Protein AF-A2F5W4-F1 (afdb_monomer_lite)

Radius of gyration: 27.99 Å; chains: 1; bounding box: 57×41×75 Å

Sequence (144 aa):
MERIEGLNSNEKAFYEAIQSKIVEKACKAAPETPLSRVLQDSVDSYSRLHWILELNERFPSFKHDDYESMENTFGPDLTAMPRYRFASLKPSRSSRTSENTTKRLSGANLFVKENTGTLSERMAAWKALPEDQKAKYNERARKL

Secondary structure (DSSP, 8-state):
--SSTT--HHHHHHHHHHHHHHHHHHHHH-TTS-HHHHHHHHHHHHHHHGGGGGGGS------HHHHHTS-S-SSS-TTTS-GGGGTTS---S----------PPPHHHHHHHHS-S-HHHHHHHHHHS-HHHHHHHHHHHH--

Structure (mmCIF, N/CA/C/O backbone):
data_AF-A2F5W4-F1
#
_entry.id   AF-A2F5W4-F1
#
loop_
_atom_site.group_PDB
_atom_site.id
_atom_site.type_symbol
_atom_site.label_atom_id
_atom_site.label_alt_id
_atom_site.label_comp_id
_atom_site.label_asym_id
_atom_site.label_entity_id
_atom_site.label_seq_id
_atom_site.pdbx_PDB_ins_code
_atom_site.Cartn_x
_atom_site.Cartn_y
_atom_site.Cartn_z
_atom_site.occupancy
_atom_site.B_iso_or_equiv
_atom_site.auth_seq_id
_atom_site.auth_comp_id
_atom_site.auth_asym_id
_atom_site.auth_atom_id
_atom_site.pdbx_PDB_model_num
ATOM 1 N N . MET A 1 1 ? 9.384 -5.575 -27.432 1.00 49.19 1 MET A N 1
ATOM 2 C CA . MET A 1 1 ? 9.624 -4.473 -26.473 1.00 49.19 1 MET A CA 1
ATOM 3 C C . MET A 1 1 ? 8.867 -3.242 -26.970 1.00 49.19 1 MET A C 1
ATOM 5 O O . MET A 1 1 ? 9.486 -2.318 -27.458 1.00 49.19 1 MET A O 1
ATOM 9 N N . GLU A 1 2 ? 7.531 -3.251 -26.915 1.00 45.47 2 GLU A N 1
ATOM 10 C CA . GLU A 1 2 ? 6.693 -2.230 -27.592 1.00 45.47 2 GLU A CA 1
ATOM 11 C C . GLU A 1 2 ? 5.906 -1.322 -26.626 1.00 45.47 2 GLU A C 1
ATOM 13 O O . GLU A 1 2 ? 5.194 -0.429 -27.060 1.00 45.47 2 GLU A O 1
ATOM 18 N N . ARG A 1 3 ? 6.009 -1.508 -25.300 1.00 55.22 3 ARG A N 1
ATOM 19 C CA . ARG A 1 3 ? 5.131 -0.810 -24.334 1.00 55.22 3 ARG A CA 1
ATOM 20 C C . ARG A 1 3 ? 5.643 0.530 -23.794 1.00 55.22 3 ARG A C 1
ATOM 22 O O . ARG A 1 3 ? 4.909 1.186 -23.070 1.00 55.22 3 ARG A O 1
ATOM 29 N N . ILE A 1 4 ? 6.875 0.937 -24.101 1.00 59.50 4 ILE A N 1
ATOM 30 C CA . ILE A 1 4 ? 7.503 2.103 -23.442 1.00 59.50 4 ILE A CA 1
ATOM 31 C C . ILE A 1 4 ? 7.314 3.402 -24.247 1.00 59.50 4 ILE A C 1
ATOM 33 O O . ILE A 1 4 ? 7.323 4.492 -23.680 1.00 59.50 4 ILE A O 1
ATOM 37 N N . GLU A 1 5 ? 7.074 3.316 -25.558 1.00 64.44 5 GLU A N 1
ATOM 38 C CA . GLU A 1 5 ? 6.971 4.504 -26.424 1.00 64.44 5 GLU A CA 1
ATOM 39 C C . GLU A 1 5 ? 5.669 5.300 -26.217 1.00 64.44 5 GLU A C 1
ATOM 41 O O . GLU A 1 5 ? 5.626 6.494 -26.507 1.00 64.44 5 GLU A O 1
ATOM 46 N N . GLY A 1 6 ? 4.638 4.679 -25.631 1.00 75.38 6 GLY A N 1
ATOM 47 C CA . GLY A 1 6 ? 3.332 5.296 -25.363 1.00 75.38 6 GLY A CA 1
ATOM 48 C C . GLY A 1 6 ? 3.133 5.869 -23.955 1.00 75.38 6 GLY A C 1
ATOM 49 O O . GLY A 1 6 ? 2.016 6.261 -23.633 1.00 75.38 6 GLY A O 1
ATOM 50 N N . LEU A 1 7 ? 4.166 5.900 -23.104 1.00 82.88 7 LEU A N 1
ATOM 51 C CA . LEU A 1 7 ? 4.009 6.293 -21.698 1.00 82.88 7 LEU A CA 1
ATOM 52 C C . LEU A 1 7 ? 3.770 7.802 -21.521 1.00 82.88 7 LEU A C 1
ATOM 54 O O . LEU A 1 7 ? 4.451 8.642 -22.130 1.00 82.88 7 LEU A O 1
ATOM 58 N N . ASN A 1 8 ? 2.848 8.149 -20.622 1.00 87.56 8 ASN A N 1
ATOM 59 C CA . ASN A 1 8 ? 2.604 9.523 -20.189 1.00 87.56 8 ASN A CA 1
ATOM 60 C C . ASN A 1 8 ? 3.764 10.058 -19.315 1.00 87.56 8 ASN A C 1
ATOM 62 O O . ASN A 1 8 ? 4.679 9.327 -18.932 1.00 87.56 8 ASN A O 1
ATOM 66 N N . SER A 1 9 ? 3.763 11.358 -18.997 1.00 88.00 9 SER A N 1
ATOM 67 C CA . SER A 1 9 ? 4.867 11.979 -18.241 1.00 88.00 9 SER A CA 1
ATOM 68 C C . SER A 1 9 ? 5.071 11.368 -16.847 1.00 88.00 9 SER A C 1
ATOM 70 O O . SER A 1 9 ? 6.208 11.248 -16.395 1.00 88.00 9 SER A O 1
ATOM 72 N N . ASN A 1 10 ? 3.990 10.974 -16.168 1.00 86.19 10 ASN A N 1
ATOM 73 C CA . ASN A 1 10 ? 4.051 10.398 -14.822 1.00 86.19 10 ASN A CA 1
ATOM 74 C C . ASN A 1 10 ? 4.552 8.951 -14.865 1.00 86.19 10 ASN A C 1
ATOM 76 O O . ASN A 1 10 ? 5.375 8.545 -14.047 1.00 86.19 10 ASN A O 1
ATOM 80 N N . GLU A 1 11 ? 4.092 8.184 -15.848 1.00 88.44 11 GLU A N 1
ATOM 81 C CA . GLU A 1 11 ? 4.528 6.817 -16.109 1.00 88.44 11 GLU A CA 1
ATOM 82 C C . GLU A 1 11 ? 6.008 6.753 -16.469 1.00 88.44 11 GLU A C 1
ATOM 84 O O . GLU A 1 11 ? 6.711 5.878 -15.967 1.00 88.44 11 GLU A O 1
ATOM 89 N N . LYS A 1 12 ? 6.495 7.702 -17.279 1.00 90.06 12 LYS A N 1
ATOM 90 C CA . LYS A 1 12 ? 7.920 7.838 -17.604 1.00 90.06 12 LYS A CA 1
ATOM 91 C C . LYS A 1 12 ? 8.755 8.104 -16.357 1.00 90.06 12 LYS A C 1
ATOM 93 O O . LYS A 1 12 ? 9.689 7.355 -16.093 1.00 90.06 12 LYS A O 1
ATOM 98 N N . ALA A 1 13 ? 8.366 9.088 -15.544 1.00 90.38 13 ALA A N 1
ATOM 99 C CA . ALA A 1 13 ? 9.064 9.395 -14.295 1.00 90.38 13 ALA A CA 1
ATOM 100 C C . ALA A 1 13 ? 9.077 8.198 -13.324 1.00 90.38 13 ALA A C 1
ATOM 102 O O . ALA A 1 13 ? 10.084 7.912 -12.674 1.00 90.38 13 ALA A O 1
ATOM 103 N N . PHE A 1 14 ? 7.969 7.456 -13.243 1.00 90.50 14 PHE A N 1
ATOM 104 C CA . PHE A 1 14 ? 7.883 6.251 -12.422 1.00 90.50 14 PHE A CA 1
ATOM 105 C C . PHE A 1 14 ? 8.770 5.116 -12.951 1.00 90.50 14 PHE A C 1
ATOM 107 O O . PHE A 1 14 ? 9.477 4.469 -12.173 1.00 90.50 14 PHE A O 1
ATOM 114 N N . TYR A 1 15 ? 8.773 4.894 -14.266 1.00 91.94 15 TYR A N 1
ATOM 115 C CA . TYR A 1 15 ? 9.636 3.913 -14.917 1.00 91.94 15 TYR A CA 1
ATOM 116 C C . TYR A 1 15 ? 11.121 4.232 -14.698 1.00 91.94 15 TYR A C 1
ATOM 118 O O . TYR A 1 15 ? 11.873 3.358 -14.270 1.00 91.94 15 TYR A O 1
ATOM 126 N N . GLU A 1 16 ? 11.531 5.487 -14.888 1.00 92.12 16 GLU A N 1
ATOM 127 C CA . GLU A 1 16 ? 12.904 5.947 -14.645 1.00 92.12 16 GLU A CA 1
ATOM 128 C C . GLU A 1 16 ? 13.333 5.736 -13.187 1.00 92.12 16 GLU A C 1
ATOM 130 O O . GLU A 1 16 ? 14.457 5.299 -12.919 1.00 92.12 16 GLU A O 1
ATOM 135 N N . ALA A 1 17 ? 12.431 5.974 -12.230 1.00 92.69 17 ALA A N 1
ATOM 136 C CA . ALA A 1 17 ? 12.692 5.729 -10.814 1.00 92.69 17 ALA A CA 1
ATOM 137 C C . ALA A 1 17 ? 12.885 4.232 -10.501 1.00 92.69 17 ALA A C 1
ATOM 139 O O . ALA A 1 17 ? 13.751 3.873 -9.697 1.00 92.69 17 ALA A O 1
ATOM 140 N N . ILE A 1 18 ? 12.100 3.349 -11.128 1.00 92.62 18 ILE A N 1
ATOM 141 C CA . ILE A 1 18 ? 12.254 1.890 -11.007 1.00 92.62 18 ILE A CA 1
ATOM 142 C C . ILE A 1 18 ? 13.577 1.443 -11.626 1.00 92.62 18 ILE A C 1
ATOM 144 O O . ILE A 1 18 ? 14.356 0.739 -10.978 1.00 92.62 18 ILE A O 1
ATOM 148 N N . GLN A 1 19 ? 13.845 1.880 -12.855 1.00 92.81 19 GLN A N 1
ATOM 149 C CA . GLN A 1 19 ? 15.042 1.522 -13.600 1.00 92.81 19 GLN A CA 1
ATOM 150 C C . GLN A 1 19 ? 16.304 1.952 -12.848 1.00 92.81 19 GLN A C 1
ATOM 152 O O . GLN A 1 19 ? 17.201 1.138 -12.643 1.00 92.81 19 GLN A O 1
ATOM 157 N N . SER A 1 20 ? 16.346 3.191 -12.350 1.00 92.50 20 SER A N 1
ATOM 158 C CA . SER A 1 20 ? 17.484 3.716 -11.585 1.00 92.50 20 SER A CA 1
ATOM 159 C C . SER A 1 20 ? 17.781 2.869 -10.345 1.00 92.50 20 SER A C 1
ATOM 161 O O . SER A 1 20 ? 18.931 2.507 -10.106 1.00 92.50 20 SER A O 1
ATOM 163 N N . LYS A 1 21 ? 16.746 2.467 -9.591 1.00 93.44 21 LYS A N 1
ATOM 164 C CA . LYS A 1 21 ? 16.903 1.606 -8.405 1.00 93.44 21 LYS A CA 1
ATOM 165 C C . LYS A 1 21 ? 17.432 0.216 -8.750 1.00 93.44 21 LYS A C 1
ATOM 167 O O . LYS A 1 21 ? 18.247 -0.337 -8.012 1.00 93.44 21 LYS A O 1
ATOM 172 N N . ILE A 1 22 ? 16.947 -0.372 -9.841 1.00 91.38 22 ILE A N 1
ATOM 173 C CA . ILE A 1 22 ? 17.341 -1.721 -10.265 1.00 91.38 22 ILE A CA 1
ATOM 174 C C . ILE A 1 22 ? 18.772 -1.718 -10.796 1.00 91.38 22 ILE A C 1
ATOM 176 O O . ILE A 1 22 ? 19.558 -2.585 -10.415 1.00 91.38 22 ILE A O 1
ATOM 180 N N . VAL A 1 23 ? 19.137 -0.711 -11.590 1.00 90.50 23 VAL A N 1
ATOM 181 C CA . VAL A 1 23 ? 20.508 -0.515 -12.073 1.00 90.50 23 VAL A CA 1
ATOM 182 C C . VAL A 1 23 ? 21.464 -0.291 -10.904 1.00 90.50 23 VAL A C 1
ATOM 184 O O . VAL A 1 23 ? 22.477 -0.978 -10.814 1.00 90.50 23 VAL A O 1
ATOM 187 N N . GLU A 1 24 ? 21.132 0.587 -9.954 1.00 91.50 24 GLU A N 1
ATOM 188 C CA . GLU A 1 24 ? 21.971 0.828 -8.774 1.00 91.50 24 GLU A CA 1
ATOM 189 C C . GLU A 1 24 ? 22.190 -0.457 -7.957 1.00 91.50 24 GLU A C 1
ATOM 191 O O . GLU A 1 24 ? 23.310 -0.757 -7.533 1.00 91.50 24 GLU A O 1
ATOM 196 N N . LYS A 1 25 ? 21.132 -1.255 -7.773 1.00 91.19 25 LYS A N 1
ATOM 197 C CA . LYS A 1 25 ? 21.212 -2.547 -7.086 1.00 91.19 25 LYS A CA 1
ATOM 198 C C . LYS A 1 25 ? 22.085 -3.546 -7.848 1.00 91.19 25 LYS A C 1
ATOM 200 O O . LYS A 1 25 ? 22.892 -4.230 -7.220 1.00 91.19 25 LYS A O 1
ATOM 205 N N . ALA A 1 26 ? 21.940 -3.629 -9.169 1.00 89.00 26 ALA A N 1
ATOM 206 C CA . ALA A 1 26 ? 22.730 -4.522 -10.010 1.00 89.00 26 ALA A CA 1
ATOM 207 C C . ALA A 1 26 ? 24.219 -4.138 -9.991 1.00 89.00 26 ALA A C 1
ATOM 209 O O . ALA A 1 26 ? 25.059 -5.000 -9.745 1.00 89.00 26 ALA A O 1
ATOM 210 N N . CYS A 1 27 ? 24.541 -2.847 -10.117 1.00 86.62 27 CYS A N 1
ATOM 211 C CA . CYS A 1 27 ? 25.914 -2.342 -10.042 1.00 86.62 27 CYS A CA 1
ATOM 212 C C . CYS A 1 27 ? 26.583 -2.633 -8.688 1.00 86.62 27 CYS A C 1
ATOM 214 O O . CYS A 1 27 ? 27.780 -2.902 -8.644 1.00 86.62 27 CYS A O 1
ATOM 216 N N . LYS A 1 28 ? 25.823 -2.595 -7.583 1.00 89.12 28 LYS A N 1
ATOM 217 C CA . LYS A 1 28 ? 26.341 -2.873 -6.232 1.00 89.12 28 LYS A CA 1
ATOM 218 C C . LYS A 1 28 ? 26.500 -4.365 -5.929 1.00 89.12 28 LYS A C 1
ATOM 220 O O . LYS A 1 28 ? 27.416 -4.731 -5.202 1.00 89.12 28 LYS A O 1
ATOM 225 N N . ALA A 1 29 ? 25.594 -5.211 -6.421 1.00 88.81 29 ALA A N 1
ATOM 226 C CA . ALA A 1 29 ? 25.536 -6.623 -6.038 1.00 88.81 29 ALA A CA 1
ATOM 227 C C . ALA A 1 29 ? 26.202 -7.574 -7.045 1.00 88.81 29 ALA A C 1
ATOM 229 O O . ALA A 1 29 ? 26.756 -8.591 -6.638 1.00 88.81 29 ALA A O 1
ATOM 230 N N . ALA A 1 30 ? 26.118 -7.280 -8.345 1.00 82.19 30 ALA A N 1
ATOM 231 C CA . ALA A 1 30 ? 26.593 -8.160 -9.410 1.00 82.19 30 ALA A CA 1
ATOM 232 C C . ALA A 1 30 ? 26.897 -7.354 -10.694 1.00 82.19 30 ALA A C 1
ATOM 234 O O . ALA A 1 30 ? 26.083 -7.350 -11.624 1.00 82.19 30 ALA A O 1
ATOM 235 N N . PRO A 1 31 ? 28.065 -6.688 -10.773 1.00 81.38 31 PRO A N 1
ATOM 236 C CA . PRO A 1 31 ? 28.431 -5.840 -11.913 1.00 81.38 31 PRO A CA 1
ATOM 237 C C . PRO A 1 31 ? 28.616 -6.619 -13.227 1.00 81.38 31 PRO A C 1
ATOM 239 O O . PRO A 1 31 ? 28.520 -6.038 -14.300 1.00 81.38 31 PRO A O 1
ATOM 242 N N . GLU A 1 32 ? 28.816 -7.936 -13.148 1.00 88.81 32 GLU A N 1
ATOM 243 C CA . GLU A 1 32 ? 28.932 -8.857 -14.292 1.00 88.81 32 GLU A CA 1
ATOM 244 C C . GLU A 1 32 ? 27.587 -9.128 -14.995 1.00 88.81 32 GLU A C 1
ATOM 246 O O . GLU A 1 32 ? 27.531 -9.776 -16.042 1.00 88.81 32 GLU A O 1
ATOM 251 N N . THR A 1 33 ? 26.469 -8.691 -14.408 1.00 84.88 33 THR A N 1
ATOM 252 C CA . THR A 1 33 ? 25.144 -8.965 -14.973 1.00 84.88 33 THR A CA 1
ATOM 253 C C . THR A 1 33 ? 24.969 -8.180 -16.276 1.00 84.88 33 THR A C 1
ATOM 255 O O . THR A 1 33 ? 25.136 -6.960 -16.274 1.00 84.88 33 THR A O 1
ATOM 258 N N . PRO A 1 34 ? 24.585 -8.826 -17.393 1.00 89.31 34 PRO A N 1
ATOM 259 C CA . PRO A 1 34 ? 24.425 -8.126 -18.658 1.00 89.31 34 PRO A CA 1
ATOM 260 C C . PRO A 1 34 ? 23.314 -7.079 -18.558 1.00 89.31 34 PRO A C 1
ATOM 262 O O . PRO A 1 34 ? 22.223 -7.356 -18.051 1.00 89.31 34 PRO A O 1
ATOM 265 N N . LEU A 1 35 ? 23.578 -5.886 -19.100 1.00 85.94 35 LEU A N 1
ATOM 266 C CA . LEU A 1 35 ? 22.657 -4.748 -19.052 1.00 85.94 35 LEU A CA 1
ATOM 267 C C . LEU A 1 35 ? 21.266 -5.096 -19.606 1.00 85.94 35 LEU A C 1
ATOM 269 O O . LEU A 1 35 ? 20.261 -4.649 -19.062 1.00 85.94 35 LEU A O 1
ATOM 273 N N . SER A 1 36 ? 21.192 -5.949 -20.631 1.00 88.81 36 SER A N 1
ATOM 274 C CA . SER A 1 36 ? 19.925 -6.424 -21.204 1.00 88.81 36 SER A CA 1
ATOM 275 C C . SER A 1 36 ? 19.008 -7.078 -20.166 1.00 88.81 36 SER A C 1
ATOM 277 O O . SER A 1 36 ? 17.804 -6.834 -20.173 1.00 88.81 36 SER A O 1
ATOM 279 N N . ARG A 1 37 ? 19.571 -7.852 -19.232 1.00 89.25 37 ARG A N 1
ATOM 280 C CA . ARG A 1 37 ? 18.816 -8.511 -18.161 1.00 89.25 37 ARG A CA 1
ATOM 281 C C . ARG A 1 37 ? 18.321 -7.510 -17.122 1.00 89.25 37 ARG A C 1
ATOM 283 O O . ARG A 1 37 ? 17.169 -7.575 -16.717 1.00 89.25 37 ARG A O 1
ATOM 290 N N . VAL A 1 38 ? 19.161 -6.544 -16.757 1.00 88.75 38 VAL A N 1
ATOM 291 C CA . VAL A 1 38 ? 18.814 -5.466 -15.813 1.00 88.75 38 VAL A CA 1
ATOM 292 C C . VAL A 1 38 ? 17.679 -4.591 -16.364 1.00 88.75 38 VAL A C 1
ATOM 294 O O . VAL A 1 38 ? 16.760 -4.205 -15.638 1.00 88.75 38 VAL A O 1
ATOM 297 N N . LEU A 1 39 ? 17.706 -4.306 -17.669 1.00 88.00 39 LEU A N 1
ATOM 298 C CA . LEU A 1 39 ? 16.631 -3.583 -18.348 1.00 88.00 39 LEU A CA 1
ATOM 299 C C . LEU A 1 39 ? 15.335 -4.397 -18.372 1.00 88.00 39 LEU A C 1
ATOM 301 O O . LEU A 1 39 ? 14.266 -3.848 -18.116 1.00 88.00 39 LEU A O 1
ATOM 305 N N . GLN A 1 40 ? 15.419 -5.705 -18.606 1.00 90.25 40 GLN A N 1
ATOM 306 C CA . GLN A 1 40 ? 14.244 -6.571 -18.587 1.00 90.25 40 GLN A CA 1
ATOM 307 C C . GLN A 1 40 ? 13.614 -6.669 -17.191 1.00 90.25 40 GLN A C 1
ATOM 309 O O . GLN A 1 40 ? 12.402 -6.512 -17.062 1.00 90.25 40 GLN A O 1
ATOM 314 N N . ASP A 1 41 ? 14.429 -6.784 -16.140 1.00 91.25 41 ASP A N 1
ATOM 315 C CA . ASP A 1 41 ? 13.962 -6.738 -14.749 1.00 91.25 41 ASP A CA 1
ATOM 316 C C . ASP A 1 41 ? 13.247 -5.412 -14.424 1.00 91.25 41 ASP A C 1
ATOM 318 O O . ASP A 1 41 ? 12.301 -5.376 -13.628 1.00 91.25 41 ASP A O 1
ATOM 322 N N . SER A 1 42 ? 13.671 -4.315 -15.061 1.00 90.19 42 SER A N 1
ATOM 323 C CA . SER A 1 42 ? 13.033 -3.001 -14.929 1.00 90.19 42 SER A CA 1
ATOM 324 C C . SER A 1 42 ? 11.651 -2.967 -15.584 1.00 90.19 42 SER A C 1
ATOM 326 O O . SER A 1 42 ? 10.699 -2.481 -14.972 1.00 90.19 42 SER A O 1
ATOM 328 N N . VAL A 1 43 ? 11.510 -3.552 -16.777 1.00 90.44 43 VAL A N 1
ATOM 329 C CA . VAL A 1 43 ? 10.221 -3.692 -17.480 1.00 90.44 43 VAL A CA 1
ATOM 330 C C . VAL A 1 43 ? 9.252 -4.585 -16.706 1.00 90.44 43 VAL A C 1
ATOM 332 O O . VAL A 1 43 ? 8.076 -4.239 -16.561 1.00 90.44 43 VAL A O 1
ATOM 335 N N . ASP A 1 44 ? 9.735 -5.700 -16.163 1.00 90.50 44 ASP A N 1
ATOM 336 C CA . ASP A 1 44 ? 8.924 -6.617 -15.360 1.00 90.50 44 ASP A CA 1
ATOM 337 C C . ASP A 1 44 ? 8.447 -5.949 -14.067 1.00 90.50 44 ASP A C 1
ATOM 339 O O . ASP A 1 44 ? 7.274 -6.044 -13.693 1.00 90.50 44 ASP A O 1
ATOM 343 N N . SER A 1 45 ? 9.346 -5.226 -13.395 1.00 90.31 45 SER A N 1
ATOM 344 C CA . SER A 1 45 ? 9.030 -4.489 -12.169 1.00 90.31 45 SER A CA 1
ATOM 345 C C . SER A 1 45 ? 8.016 -3.378 -12.424 1.00 90.31 45 SER A C 1
ATOM 347 O O . SER A 1 45 ? 7.053 -3.242 -11.672 1.00 90.31 45 SER A O 1
ATOM 349 N N . TYR A 1 46 ? 8.183 -2.626 -13.512 1.00 90.75 46 TYR A N 1
ATOM 350 C CA . TYR A 1 46 ? 7.219 -1.615 -13.929 1.00 90.75 46 TYR A CA 1
ATOM 351 C C . TYR A 1 46 ? 5.852 -2.232 -14.240 1.00 90.75 46 TYR A C 1
ATOM 353 O O . TYR A 1 46 ? 4.847 -1.800 -13.684 1.00 90.75 46 TYR A O 1
ATOM 361 N N . SER A 1 47 ? 5.804 -3.310 -15.025 1.00 87.25 47 SER A N 1
ATOM 362 C CA . SER A 1 47 ? 4.548 -3.986 -15.378 1.00 87.25 47 SER A CA 1
ATOM 363 C C . SER A 1 47 ? 3.777 -4.473 -14.145 1.00 87.25 47 SER A C 1
ATOM 365 O O . SER A 1 47 ? 2.550 -4.441 -14.130 1.00 87.25 47 SER A O 1
ATOM 367 N N . ARG A 1 48 ? 4.473 -4.863 -13.071 1.00 86.44 48 ARG A N 1
ATOM 368 C CA . ARG A 1 48 ? 3.850 -5.270 -11.798 1.00 86.44 48 ARG A CA 1
ATOM 369 C C . ARG A 1 48 ? 3.365 -4.115 -10.929 1.00 86.44 48 ARG A C 1
ATOM 371 O O . ARG A 1 48 ? 2.536 -4.348 -10.056 1.00 86.44 48 ARG A O 1
ATOM 378 N N . LEU A 1 49 ? 3.910 -2.915 -11.104 1.00 86.56 49 LEU A N 1
ATOM 379 C CA . LEU A 1 49 ? 3.693 -1.783 -10.199 1.00 86.56 49 LEU A CA 1
ATOM 380 C C . LEU A 1 49 ? 2.979 -0.599 -10.858 1.00 86.56 49 LEU A C 1
ATOM 382 O O . LEU A 1 49 ? 2.566 0.308 -10.146 1.00 86.56 49 LEU A O 1
ATOM 386 N N . HIS A 1 50 ? 2.808 -0.597 -12.183 1.00 85.25 50 HIS A N 1
ATOM 387 C CA . HIS A 1 50 ? 2.207 0.529 -12.906 1.00 85.25 50 HIS A CA 1
ATOM 388 C C . HIS A 1 50 ? 0.771 0.843 -12.454 1.00 85.25 50 HIS A C 1
ATOM 390 O O . HIS A 1 50 ? 0.413 2.013 -12.405 1.00 85.25 50 HIS A O 1
ATOM 396 N N . TRP A 1 51 ? 0.003 -0.161 -12.008 1.00 79.94 51 TRP A N 1
ATOM 397 C CA . TRP A 1 51 ? -1.346 0.005 -11.440 1.00 79.94 51 TRP A CA 1
ATOM 398 C C . TRP A 1 51 ? -1.398 0.994 -10.261 1.00 79.94 51 TRP A C 1
ATOM 400 O O . TRP A 1 51 ? -2.436 1.587 -9.997 1.00 79.94 51 TRP A O 1
ATOM 410 N N . ILE A 1 52 ? -0.279 1.230 -9.561 1.00 79.50 52 ILE A N 1
ATOM 411 C CA . ILE A 1 52 ? -0.192 2.230 -8.483 1.00 79.50 52 ILE A CA 1
ATOM 412 C C . ILE A 1 52 ? -0.484 3.642 -9.009 1.00 79.50 52 ILE A C 1
ATOM 414 O O . ILE A 1 52 ? -0.998 4.479 -8.271 1.00 79.50 52 ILE A O 1
ATOM 418 N N . LEU A 1 53 ? -0.183 3.911 -10.280 1.00 76.88 53 LEU A N 1
ATOM 419 C CA . LEU A 1 53 ? -0.487 5.190 -10.916 1.00 76.88 53 LEU A CA 1
ATOM 420 C C . LEU A 1 53 ? -1.995 5.361 -11.164 1.00 76.88 53 LEU A C 1
ATOM 422 O O . LEU A 1 53 ? -2.482 6.489 -11.144 1.00 76.88 53 LEU A O 1
ATOM 426 N N . GLU A 1 54 ? -2.726 4.255 -11.326 1.00 72.38 54 GLU A N 1
ATOM 427 C CA . GLU A 1 54 ? -4.178 4.217 -11.553 1.00 72.38 54 GLU A CA 1
ATOM 428 C C . GLU A 1 54 ? -4.974 4.332 -10.240 1.00 72.38 54 GLU A C 1
ATOM 430 O O . GLU A 1 54 ? -6.096 4.828 -10.227 1.00 72.38 54 GLU A O 1
ATOM 435 N N . LEU A 1 55 ? -4.369 3.972 -9.100 1.00 65.50 55 LEU A N 1
ATOM 436 C CA . LEU A 1 55 ? -4.980 4.087 -7.766 1.00 65.50 55 LEU A CA 1
ATOM 437 C C . LEU A 1 55 ? -5.214 5.526 -7.275 1.00 65.50 55 LEU A C 1
ATOM 439 O O . LEU A 1 55 ? -5.761 5.717 -6.189 1.00 65.50 55 LEU A O 1
ATOM 443 N N . ASN A 1 56 ? -4.759 6.540 -8.014 1.00 55.31 56 ASN A N 1
ATOM 444 C CA . ASN A 1 56 ? -4.967 7.941 -7.638 1.00 55.31 56 ASN A CA 1
ATOM 445 C C . ASN A 1 56 ? -6.416 8.409 -7.817 1.00 55.31 56 ASN A C 1
ATOM 447 O O . ASN A 1 56 ? -6.769 9.492 -7.342 1.00 55.31 56 ASN A O 1
ATOM 451 N N . GLU A 1 57 ? -7.272 7.611 -8.451 1.00 59.50 57 GLU A N 1
ATOM 452 C CA . GLU A 1 57 ? -8.706 7.823 -8.333 1.00 59.50 57 GLU A CA 1
ATOM 453 C C . GLU A 1 57 ? -9.111 7.525 -6.890 1.00 59.50 57 GLU A C 1
ATOM 455 O O . GLU A 1 57 ? -8.904 6.423 -6.382 1.00 59.50 57 GLU A O 1
ATOM 460 N N . ARG A 1 58 ? -9.654 8.531 -6.186 1.00 58.78 58 ARG A N 1
ATOM 461 C CA . ARG A 1 58 ? -10.253 8.317 -4.864 1.00 58.78 58 ARG A CA 1
ATOM 462 C C . ARG A 1 58 ? -11.192 7.129 -4.992 1.00 58.78 58 ARG A C 1
ATOM 464 O O . ARG A 1 58 ? -12.205 7.251 -5.679 1.00 58.78 58 ARG A O 1
ATOM 471 N N . PHE A 1 59 ? -10.854 6.019 -4.333 1.00 58.09 59 PHE A N 1
ATOM 472 C CA . PHE A 1 59 ? -11.735 4.864 -4.280 1.00 58.09 59 PHE A CA 1
ATOM 473 C C . PHE A 1 59 ? -13.139 5.362 -3.940 1.00 58.09 59 PHE A C 1
ATOM 475 O O . PHE A 1 59 ? -13.278 6.084 -2.942 1.00 58.09 59 PHE A O 1
ATOM 482 N N . PRO A 1 60 ? -14.153 5.052 -4.764 1.00 63.88 60 PRO A N 1
ATOM 483 C CA . PRO A 1 60 ? -15.510 5.449 -4.454 1.00 63.88 60 PRO A CA 1
ATOM 484 C C . PRO A 1 60 ? -15.836 4.926 -3.056 1.00 63.88 60 PRO A C 1
ATOM 486 O O . PRO A 1 60 ? -15.775 3.727 -2.780 1.00 63.88 60 PRO A O 1
ATOM 489 N N . SER A 1 61 ? -16.090 5.852 -2.133 1.00 63.53 61 SER A N 1
ATOM 490 C CA . SER A 1 61 ? -16.483 5.503 -0.777 1.00 63.53 61 SER A CA 1
ATOM 491 C C . SER A 1 61 ? -17.942 5.072 -0.828 1.00 63.53 61 SER A C 1
ATOM 493 O O . SER A 1 61 ? -18.842 5.900 -0.693 1.00 63.53 61 SER A O 1
ATOM 495 N N . PHE A 1 62 ? -18.175 3.791 -1.078 1.00 65.25 62 PHE A N 1
ATOM 496 C CA . PHE A 1 62 ? -19.507 3.213 -0.967 1.00 65.25 62 PHE A CA 1
ATOM 497 C C . PHE A 1 62 ? -19.942 3.234 0.499 1.00 65.25 62 PHE A C 1
ATOM 499 O O . PHE A 1 62 ? -19.172 2.860 1.393 1.00 65.25 62 PHE A O 1
ATOM 506 N N . LYS A 1 63 ? -21.168 3.689 0.765 1.00 76.75 63 LYS A N 1
ATOM 507 C CA . LYS A 1 63 ? -21.787 3.504 2.079 1.00 76.75 63 LYS A CA 1
ATOM 508 C C . LYS A 1 63 ? -22.199 2.042 2.232 1.00 76.75 63 LYS A C 1
ATOM 510 O O . LYS A 1 63 ? -22.294 1.304 1.257 1.00 76.75 63 LYS A O 1
ATOM 515 N N . HIS A 1 64 ? -22.438 1.617 3.469 1.00 65.81 64 HIS A N 1
ATOM 516 C CA . HIS A 1 64 ? -22.872 0.246 3.744 1.00 65.81 64 HIS A CA 1
ATOM 517 C C . HIS A 1 64 ? -24.158 -0.111 2.978 1.00 65.81 64 HIS A C 1
ATOM 519 O O . HIS A 1 64 ? -24.214 -1.154 2.336 1.00 65.81 64 HIS A O 1
ATOM 525 N N . ASP A 1 65 ? -25.112 0.818 2.945 1.00 74.81 65 ASP A N 1
ATOM 526 C CA . ASP A 1 65 ? -26.396 0.668 2.251 1.00 74.81 65 ASP A CA 1
ATOM 527 C C . ASP A 1 65 ? -26.233 0.535 0.718 1.00 74.81 65 ASP A C 1
ATOM 529 O O . ASP A 1 65 ? -27.002 -0.162 0.051 1.00 74.81 65 ASP A O 1
ATOM 533 N N . ASP A 1 66 ? -25.191 1.154 0.148 1.00 71.25 66 ASP A N 1
ATOM 534 C CA . ASP A 1 66 ? -24.873 1.048 -1.282 1.00 71.25 66 ASP A CA 1
ATOM 535 C C . ASP A 1 66 ? -24.334 -0.352 -1.627 1.00 71.25 66 ASP A C 1
ATOM 537 O O . ASP A 1 66 ? -24.554 -0.845 -2.726 1.00 71.25 66 ASP A O 1
ATOM 541 N N . TYR A 1 67 ? -23.654 -1.019 -0.686 1.00 66.31 67 TYR A N 1
ATOM 542 C CA . TYR A 1 67 ? -23.158 -2.388 -0.872 1.00 66.31 67 TYR A CA 1
ATOM 543 C C . TYR A 1 67 ? -24.272 -3.435 -0.796 1.00 66.31 67 TYR A C 1
ATOM 545 O O . TYR A 1 67 ? -24.235 -4.406 -1.545 1.00 66.31 67 TYR A O 1
ATOM 553 N N . GLU A 1 68 ? -25.248 -3.264 0.100 1.00 68.62 68 GLU A N 1
ATOM 554 C CA . GLU A 1 68 ? -26.356 -4.221 0.254 1.00 68.62 68 GLU A CA 1
ATOM 555 C C . GLU A 1 68 ? -27.336 -4.194 -0.925 1.00 68.62 68 GLU A C 1
ATOM 557 O O . GLU A 1 68 ? -28.014 -5.185 -1.195 1.00 68.62 68 GLU A O 1
ATOM 562 N N . SER A 1 69 ? -27.401 -3.065 -1.634 1.00 75.06 69 SER A N 1
ATOM 563 C CA . SER A 1 69 ? -28.264 -2.878 -2.803 1.00 75.06 69 SER A CA 1
ATOM 564 C C . SER A 1 69 ? -27.619 -3.302 -4.126 1.00 75.06 69 SER A C 1
ATOM 566 O O . SER A 1 69 ? -28.326 -3.436 -5.126 1.00 75.06 69 SER A O 1
ATOM 568 N N . MET A 1 70 ? -26.305 -3.546 -4.154 1.00 70.44 70 MET A N 1
ATOM 569 C CA . MET A 1 70 ? -25.642 -4.106 -5.328 1.00 70.44 70 MET A CA 1
ATOM 570 C C . MET A 1 70 ? -26.008 -5.581 -5.481 1.00 70.44 70 MET A C 1
ATOM 572 O O . MET A 1 70 ? -25.809 -6.390 -4.574 1.00 70.44 70 MET A O 1
ATOM 576 N N . GLU A 1 71 ? -26.510 -5.955 -6.660 1.00 67.31 71 GLU A N 1
ATOM 577 C CA . GLU A 1 71 ? -26.636 -7.365 -7.013 1.00 67.31 71 GLU A CA 1
ATOM 578 C C . GLU A 1 71 ? -25.263 -8.032 -6.881 1.00 67.31 71 GLU A C 1
ATOM 580 O O . GLU A 1 71 ? -24.250 -7.499 -7.336 1.00 67.31 71 GLU A O 1
ATOM 585 N N . ASN A 1 72 ? -25.222 -9.201 -6.240 1.00 62.50 72 ASN A N 1
ATOM 586 C CA . ASN A 1 72 ? -24.000 -9.959 -5.983 1.00 62.50 72 ASN A CA 1
ATOM 587 C C . ASN A 1 72 ? -23.489 -10.631 -7.275 1.00 62.50 72 ASN A C 1
ATOM 589 O O . ASN A 1 72 ? -23.462 -11.853 -7.400 1.00 62.50 72 ASN A O 1
ATOM 593 N N . THR A 1 73 ? -23.165 -9.817 -8.276 1.00 63.06 73 THR A N 1
ATOM 594 C CA . THR A 1 73 ? -22.700 -10.204 -9.614 1.00 63.06 73 THR A CA 1
ATOM 595 C C . THR A 1 73 ? -21.216 -9.902 -9.817 1.00 63.06 73 THR A C 1
ATOM 597 O O . THR A 1 73 ? -20.648 -10.275 -10.845 1.00 63.06 73 THR A O 1
ATOM 600 N N . PHE A 1 74 ? -20.560 -9.244 -8.853 1.00 55.50 74 PHE A N 1
ATOM 601 C CA . PHE A 1 74 ? -19.186 -8.783 -9.014 1.00 55.50 74 PHE A CA 1
ATOM 602 C C . PHE A 1 74 ? -18.154 -9.811 -8.529 1.00 55.50 74 PHE A C 1
ATOM 604 O O . PHE A 1 74 ? -17.904 -9.966 -7.334 1.00 55.50 74 PHE A O 1
ATOM 611 N N . GLY A 1 75 ? -17.496 -10.461 -9.490 1.00 62.00 75 GLY A N 1
ATOM 612 C CA . GLY A 1 75 ? -16.314 -11.297 -9.277 1.00 62.00 75 GLY A CA 1
ATOM 613 C C . GLY A 1 75 ? -16.561 -12.795 -9.475 1.00 62.00 75 GLY A C 1
ATOM 614 O O . GLY A 1 75 ? -17.707 -13.236 -9.550 1.00 62.00 75 GLY A O 1
ATOM 615 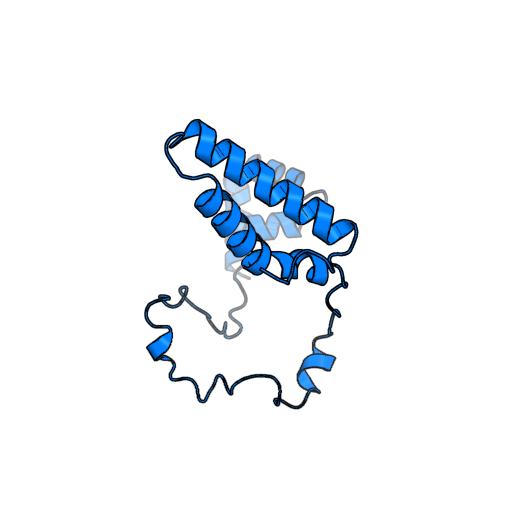N N . PRO A 1 76 ? -15.488 -13.603 -9.601 1.00 59.06 76 PRO A N 1
ATOM 616 C CA . PRO A 1 76 ? -15.631 -15.051 -9.597 1.00 59.06 76 PRO A CA 1
ATOM 617 C C . PRO A 1 76 ? -16.360 -15.428 -8.316 1.00 59.06 76 PRO A C 1
ATOM 619 O O . PRO A 1 76 ? -15.951 -14.980 -7.246 1.00 59.06 76 PRO A O 1
ATOM 622 N N . ASP A 1 77 ? -17.426 -16.216 -8.428 1.00 61.03 77 ASP A N 1
ATOM 623 C CA . ASP A 1 77 ? -18.174 -16.688 -7.275 1.00 61.03 77 ASP A CA 1
ATOM 624 C C . ASP A 1 77 ? -17.195 -17.297 -6.255 1.00 61.03 77 ASP A C 1
ATOM 626 O O . ASP A 1 77 ? -16.667 -18.403 -6.420 1.00 61.03 77 ASP A O 1
ATOM 630 N N . LEU A 1 78 ? -16.899 -16.533 -5.201 1.00 56.84 78 LEU A N 1
ATOM 631 C CA . LEU A 1 78 ? -15.963 -16.943 -4.160 1.00 56.84 78 LEU A CA 1
ATOM 632 C C . LEU A 1 78 ? -16.562 -18.076 -3.317 1.00 56.84 78 LEU A C 1
ATOM 634 O O . LEU A 1 78 ? -15.841 -18.700 -2.537 1.00 56.84 78 LEU A O 1
ATOM 638 N N . THR A 1 79 ? -17.859 -18.368 -3.486 1.00 55.62 79 THR A N 1
ATOM 639 C CA . THR A 1 79 ? -18.506 -19.566 -2.949 1.00 55.62 79 THR A CA 1
ATOM 640 C C . THR A 1 79 ? -18.263 -20.801 -3.824 1.00 55.62 79 THR A C 1
ATOM 642 O O . THR A 1 79 ? -18.158 -21.899 -3.278 1.00 55.62 79 THR A O 1
ATOM 645 N N . ALA A 1 80 ? -18.047 -20.635 -5.136 1.00 55.03 80 ALA A N 1
ATOM 646 C CA . ALA A 1 80 ? -17.646 -21.705 -6.054 1.00 55.03 80 ALA A CA 1
ATOM 647 C C . ALA A 1 80 ? -16.146 -22.038 -5.972 1.00 55.03 80 ALA A C 1
ATOM 649 O O . ALA A 1 80 ? -15.739 -23.159 -6.290 1.00 55.03 80 ALA A O 1
ATOM 650 N N . MET A 1 81 ? -15.300 -21.098 -5.529 1.00 54.47 81 MET A N 1
ATOM 651 C CA . MET A 1 81 ? -13.890 -21.390 -5.271 1.00 54.47 81 MET A CA 1
ATOM 652 C C . MET A 1 81 ? -13.748 -22.340 -4.074 1.00 54.47 81 MET A C 1
ATOM 654 O O . MET A 1 81 ? -14.100 -21.981 -2.946 1.00 54.47 81 MET A O 1
ATOM 658 N N . PRO A 1 82 ? -13.163 -23.537 -4.258 1.00 59.44 82 PRO A N 1
ATOM 659 C CA . PRO A 1 82 ? -13.042 -24.475 -3.161 1.00 59.44 82 PRO A CA 1
ATOM 660 C C . PRO A 1 82 ? -12.137 -23.910 -2.064 1.00 59.44 82 PRO A C 1
ATOM 662 O O . PRO A 1 82 ? -10.948 -23.657 -2.283 1.00 59.44 82 PRO A O 1
ATOM 665 N N . ARG A 1 83 ? -12.696 -23.735 -0.860 1.00 56.47 83 ARG A N 1
ATOM 666 C CA . ARG A 1 83 ? -12.035 -23.092 0.293 1.00 56.47 83 ARG A CA 1
ATOM 667 C C . ARG A 1 83 ? -10.685 -23.715 0.665 1.00 56.47 83 ARG A C 1
ATOM 669 O O . ARG A 1 83 ? -9.835 -23.041 1.240 1.00 56.47 83 ARG A O 1
ATOM 676 N N . TYR A 1 84 ? -10.451 -24.974 0.293 1.00 62.53 84 TYR A N 1
ATOM 677 C CA . TYR A 1 84 ? -9.178 -25.661 0.516 1.00 62.53 84 TYR A CA 1
ATOM 678 C C . TYR A 1 84 ? -8.000 -25.058 -0.266 1.00 62.53 84 TYR A C 1
ATOM 680 O O . TYR A 1 84 ? -6.855 -25.252 0.133 1.00 62.53 84 TYR A O 1
ATOM 688 N N . ARG A 1 85 ? -8.238 -24.292 -1.344 1.00 55.72 85 ARG A N 1
ATOM 689 C CA . ARG A 1 85 ? -7.168 -23.611 -2.100 1.00 55.72 85 ARG A CA 1
ATOM 690 C C . ARG A 1 85 ? -6.457 -22.520 -1.298 1.00 55.72 85 ARG A C 1
ATOM 692 O O . ARG A 1 85 ? -5.320 -22.187 -1.612 1.00 55.72 85 ARG A O 1
ATOM 699 N N . PHE A 1 86 ? -7.092 -22.015 -0.244 1.00 56.72 86 PHE A N 1
ATOM 700 C CA . PHE A 1 86 ? -6.521 -21.020 0.661 1.00 56.72 86 PHE A CA 1
ATOM 701 C C . PHE A 1 86 ? -5.969 -21.636 1.953 1.00 56.72 86 PHE A C 1
ATOM 703 O O . PHE A 1 86 ? -5.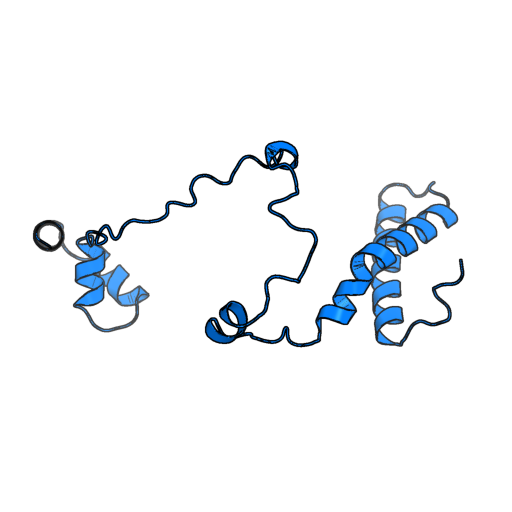566 -20.901 2.842 1.00 56.72 86 PHE A O 1
ATOM 710 N N . ALA A 1 87 ? -5.899 -22.968 2.075 1.00 55.00 87 ALA A N 1
ATOM 711 C CA . ALA A 1 87 ? -5.419 -23.634 3.290 1.00 55.00 87 ALA A CA 1
ATOM 712 C C . ALA A 1 87 ? -3.945 -23.322 3.640 1.00 55.00 87 ALA A C 1
ATOM 714 O O . ALA A 1 87 ? -3.544 -23.480 4.794 1.00 55.00 87 ALA A O 1
ATOM 715 N N . SER A 1 88 ? -3.139 -22.858 2.675 1.00 51.62 88 SER A N 1
ATOM 716 C CA . SER A 1 88 ? -1.767 -22.379 2.916 1.00 51.62 88 SER A CA 1
ATOM 717 C C . SER A 1 88 ? -1.728 -21.020 3.625 1.00 51.62 88 SER A C 1
ATOM 719 O O . SER A 1 88 ? -0.802 -20.743 4.390 1.00 51.62 88 SER A O 1
ATOM 721 N N . LEU A 1 89 ? -2.764 -20.198 3.442 1.00 53.03 89 LEU A N 1
ATOM 722 C CA . LEU A 1 89 ? -3.049 -19.046 4.282 1.00 53.03 89 LEU A CA 1
ATOM 723 C C . LEU A 1 89 ? -3.811 -19.582 5.486 1.00 53.03 89 LEU A C 1
ATOM 725 O O . LEU A 1 89 ? -5.038 -19.658 5.481 1.00 53.03 89 LEU A O 1
ATOM 729 N N . LYS A 1 90 ? -3.070 -20.013 6.514 1.00 54.53 90 LYS A N 1
ATOM 730 C CA . LYS A 1 90 ? -3.655 -20.371 7.813 1.00 54.53 90 LYS A CA 1
ATOM 731 C C . LYS A 1 90 ? -4.744 -19.343 8.127 1.00 54.53 90 LYS A C 1
ATOM 733 O O . LYS A 1 90 ? -4.418 -18.152 8.098 1.00 54.53 90 LYS A O 1
ATOM 738 N N . PRO A 1 91 ? -5.997 -19.749 8.395 1.00 51.12 91 PRO A N 1
ATOM 739 C CA . PRO A 1 91 ? -7.023 -18.793 8.759 1.00 51.12 91 PRO A CA 1
ATOM 740 C C . PRO A 1 91 ? -6.465 -17.967 9.913 1.00 51.12 91 PRO A C 1
ATOM 742 O O . PRO A 1 91 ? -6.093 -18.515 10.957 1.00 51.12 91 PRO A O 1
ATOM 745 N N . SER A 1 92 ? -6.322 -16.660 9.677 1.00 52.25 92 SER A N 1
ATOM 746 C CA . SER A 1 92 ? -6.090 -15.695 10.741 1.00 52.25 92 SER A CA 1
ATOM 747 C C . SER A 1 92 ? -7.072 -16.055 11.847 1.00 52.25 92 SER A C 1
ATOM 749 O O . SER A 1 92 ? -8.272 -16.193 11.598 1.00 52.25 92 SER A O 1
ATOM 751 N N . ARG A 1 93 ? -6.541 -16.361 13.031 1.00 51.09 93 ARG A N 1
ATOM 752 C CA . ARG A 1 93 ? -7.332 -16.822 14.168 1.00 51.09 93 ARG A CA 1
ATOM 753 C C . ARG A 1 93 ? -8.551 -15.908 14.334 1.00 51.09 93 ARG A C 1
ATOM 755 O O . ARG A 1 93 ? -8.402 -14.745 14.682 1.00 51.09 93 ARG A O 1
ATOM 762 N N . SER A 1 94 ? -9.737 -16.503 14.195 1.00 43.53 94 SER A N 1
ATOM 763 C CA . SER A 1 94 ? -11.015 -16.006 14.709 1.00 43.53 94 SER A CA 1
ATOM 764 C C . SER A 1 94 ? -11.595 -14.757 14.014 1.00 43.53 94 SER A C 1
ATOM 766 O O . SER A 1 94 ? -11.499 -13.642 14.527 1.00 43.53 94 SER A O 1
ATOM 768 N N . SER A 1 95 ? -12.415 -14.969 12.980 1.00 48.84 95 SER A N 1
ATOM 769 C CA . SER A 1 95 ? -13.679 -14.227 12.877 1.00 48.84 95 SER A CA 1
ATOM 770 C C . SER A 1 95 ? -14.636 -14.798 13.929 1.00 48.84 95 SER A C 1
ATOM 772 O O . SER A 1 95 ? -15.475 -15.652 13.646 1.00 48.84 95 SER A O 1
ATOM 774 N N . ARG A 1 96 ? -14.466 -14.377 15.184 1.00 50.22 96 ARG A N 1
ATOM 775 C CA . ARG A 1 96 ? -15.539 -14.481 16.168 1.00 50.22 96 ARG A CA 1
ATOM 776 C C . ARG A 1 96 ? -16.626 -13.540 15.670 1.00 50.22 96 ARG A C 1
ATOM 778 O O . ARG A 1 96 ? -16.514 -12.331 15.844 1.00 50.22 96 ARG A O 1
ATOM 785 N N . THR A 1 97 ? -17.657 -14.095 15.049 1.00 49.00 97 THR A N 1
ATOM 786 C CA . THR A 1 97 ? -19.009 -13.566 15.194 1.00 49.00 97 THR A CA 1
ATOM 787 C C . THR A 1 97 ? -19.241 -13.435 16.694 1.00 49.00 97 THR A C 1
ATOM 789 O O . THR A 1 97 ? -19.495 -14.413 17.392 1.00 49.00 97 THR A O 1
ATOM 792 N N . SER A 1 98 ? -18.995 -12.242 17.234 1.00 50.06 98 SER A N 1
ATOM 793 C CA . SER A 1 98 ? -19.347 -11.943 18.607 1.00 50.06 98 SER A CA 1
ATOM 794 C C . SER A 1 98 ? -20.865 -11.887 18.646 1.00 50.06 98 SER A C 1
ATOM 796 O O . SER A 1 98 ? -21.454 -10.845 18.368 1.00 50.06 98 SER A O 1
ATOM 798 N N . GLU A 1 99 ? -21.499 -13.003 18.998 1.00 53.12 99 GLU A N 1
ATOM 799 C CA . GLU A 1 99 ? -22.716 -12.919 19.799 1.00 53.12 99 GLU A CA 1
ATOM 800 C C . GLU A 1 99 ? -22.466 -11.853 20.864 1.00 53.12 99 GLU A C 1
ATOM 802 O O . GLU A 1 99 ? -21.415 -11.889 21.511 1.00 53.12 99 GLU A O 1
ATOM 807 N N . ASN A 1 100 ? -23.374 -10.876 20.940 1.00 51.75 100 ASN A N 1
ATOM 808 C CA . ASN A 1 100 ? -23.367 -9.681 21.786 1.00 51.75 100 ASN A CA 1
ATOM 809 C C . ASN A 1 100 ? -23.031 -9.997 23.257 1.00 51.75 100 ASN A C 1
ATOM 811 O O . ASN A 1 100 ? -23.867 -9.934 24.152 1.00 51.75 100 ASN A O 1
ATOM 815 N N . THR A 1 101 ? -21.776 -10.328 23.534 1.00 53.56 101 THR A N 1
ATOM 816 C CA . THR A 1 101 ? -21.238 -10.401 24.878 1.00 53.56 101 THR A CA 1
ATOM 817 C C . THR A 1 101 ? -20.874 -8.973 25.196 1.00 53.56 101 THR A C 1
ATOM 819 O O . THR A 1 101 ? -19.847 -8.465 24.740 1.00 53.56 101 THR A O 1
ATOM 822 N N . THR A 1 102 ? -21.772 -8.301 25.915 1.00 59.84 102 THR A N 1
ATOM 823 C CA . THR A 1 102 ? -21.546 -6.983 26.499 1.00 59.84 102 THR A CA 1
ATOM 824 C C . THR A 1 102 ? -20.152 -6.988 27.112 1.00 59.84 102 THR A C 1
ATOM 826 O O . THR A 1 102 ? -19.887 -7.707 28.078 1.00 59.84 102 THR A O 1
ATOM 829 N N . LYS A 1 103 ? -19.207 -6.295 26.466 1.00 66.06 103 LYS A N 1
ATOM 830 C CA . LYS A 1 103 ? -17.800 -6.329 26.867 1.00 66.06 103 LYS A CA 1
ATOM 831 C C . LYS A 1 103 ? -17.723 -5.781 28.288 1.00 66.06 103 LYS A C 1
ATOM 833 O O . LYS A 1 103 ? -17.937 -4.587 28.482 1.00 66.06 103 LYS A O 1
ATOM 838 N N . ARG A 1 104 ? -17.419 -6.647 29.262 1.00 73.50 104 ARG A N 1
ATOM 839 C CA . ARG A 1 104 ? -17.174 -6.234 30.650 1.00 73.50 104 ARG A CA 1
ATOM 840 C C . ARG A 1 104 ? -16.110 -5.142 30.644 1.00 73.50 104 ARG A C 1
ATOM 842 O O . ARG A 1 104 ? -15.010 -5.345 30.123 1.00 73.50 104 ARG A O 1
ATOM 849 N N . LEU A 1 105 ? -16.455 -3.968 31.164 1.00 78.88 105 LEU A N 1
ATOM 850 C CA . LEU A 1 105 ? -15.504 -2.868 31.276 1.00 78.88 105 LEU A CA 1
ATOM 851 C C . LEU A 1 105 ? -14.451 -3.244 32.329 1.00 78.88 105 LEU A C 1
ATOM 853 O O . LEU A 1 105 ? -14.745 -3.939 33.296 1.00 78.88 105 LEU A O 1
ATOM 857 N N . SER A 1 106 ? -13.205 -2.810 32.141 1.00 85.81 106 SER A N 1
ATOM 858 C CA . SER A 1 106 ? -12.206 -2.856 33.215 1.00 85.81 106 SER A CA 1
ATOM 859 C C . SER A 1 106 ? -12.364 -1.626 34.115 1.00 85.81 106 SER A C 1
ATOM 861 O O . SER A 1 106 ? -12.929 -0.618 33.681 1.00 85.81 106 SER A O 1
ATOM 863 N N . GLY A 1 107 ? -11.824 -1.656 35.338 1.00 86.56 107 GLY A N 1
ATOM 864 C CA . GLY A 1 107 ? -11.828 -0.476 36.211 1.00 86.56 107 GLY A CA 1
ATOM 865 C C . GLY A 1 107 ? -11.137 0.734 35.575 1.00 86.56 107 GLY A C 1
ATOM 866 O O . GLY A 1 107 ? -11.616 1.856 35.718 1.00 86.56 107 GLY A O 1
ATOM 867 N N . ALA A 1 108 ? -10.087 0.505 34.780 1.00 86.81 108 ALA A N 1
ATOM 868 C 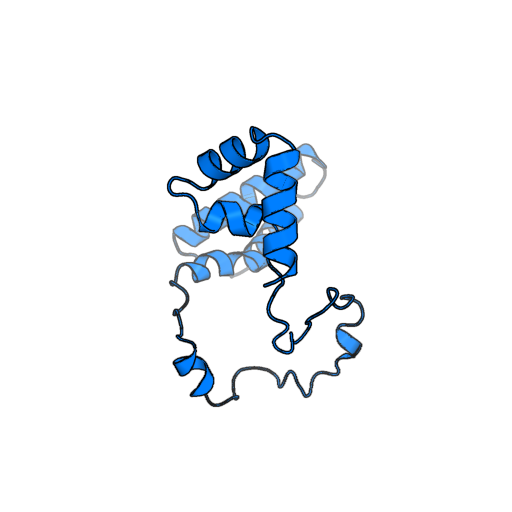CA . ALA A 1 108 ? -9.417 1.560 34.022 1.00 86.81 108 ALA A CA 1
ATOM 869 C C . ALA A 1 108 ? -10.327 2.156 32.935 1.00 86.81 108 ALA A C 1
ATOM 871 O O . ALA A 1 108 ? -10.385 3.373 32.778 1.00 86.81 108 ALA A O 1
ATOM 872 N N . ASN A 1 109 ? -11.086 1.319 32.218 1.00 88.12 109 ASN A N 1
ATOM 873 C CA . ASN A 1 109 ? -12.036 1.796 31.209 1.00 88.12 109 ASN A CA 1
ATOM 874 C C . ASN A 1 109 ? -13.176 2.596 31.850 1.00 88.12 109 ASN A C 1
ATOM 876 O O . ASN A 1 109 ? -13.623 3.589 31.279 1.00 88.12 109 ASN A O 1
ATOM 880 N N . LEU A 1 110 ? -13.621 2.183 33.041 1.00 89.00 110 LEU A N 1
ATOM 881 C CA . LEU A 1 110 ? -14.616 2.913 33.819 1.00 89.00 110 LEU A CA 1
ATOM 882 C C . LEU A 1 110 ? -14.081 4.289 34.240 1.00 89.00 110 LEU A C 1
ATOM 884 O O . LEU A 1 110 ? -14.723 5.302 33.981 1.00 89.00 110 LEU A O 1
ATOM 888 N N . PHE A 1 111 ? -12.860 4.335 34.777 1.00 90.19 111 PHE A N 1
ATOM 889 C CA . PHE A 1 111 ? -12.198 5.579 35.163 1.00 90.19 111 PHE A CA 1
ATOM 890 C C . PHE A 1 111 ? -12.024 6.540 33.980 1.00 90.19 111 PHE A C 1
ATOM 892 O O . PHE A 1 111 ? -12.335 7.726 34.088 1.00 90.19 111 PHE A O 1
ATOM 899 N N . VAL A 1 112 ? -11.571 6.035 32.829 1.00 90.19 112 VAL A N 1
ATOM 900 C CA . VAL A 1 112 ? -11.403 6.842 31.612 1.00 90.19 112 VAL A CA 1
ATOM 901 C C . VAL A 1 112 ? -12.744 7.379 31.109 1.00 90.19 112 VAL A C 1
ATOM 903 O O . VAL A 1 112 ? -12.776 8.485 30.575 1.00 90.19 112 VAL A O 1
ATOM 906 N N . LYS A 1 113 ? -13.845 6.640 31.282 1.00 86.81 113 LYS A N 1
ATOM 907 C CA . LYS A 1 113 ? -15.189 7.080 30.885 1.00 86.81 113 LYS A CA 1
ATOM 908 C C . LYS A 1 113 ? -15.750 8.167 31.810 1.00 86.81 113 LYS A C 1
ATOM 910 O O . LYS A 1 113 ? -16.434 9.060 31.323 1.00 86.81 113 LYS A O 1
ATOM 915 N N . GLU A 1 114 ? -15.464 8.091 33.108 1.00 87.56 114 GLU A N 1
ATOM 916 C CA . GLU A 1 114 ? -15.990 9.014 34.127 1.00 87.56 114 GLU A CA 1
ATOM 917 C C . GLU A 1 114 ? -15.195 10.325 34.248 1.00 87.56 114 GLU A C 1
ATOM 919 O O . GLU A 1 114 ? -15.746 11.335 34.676 1.00 87.56 114 GLU A O 1
ATOM 924 N N . ASN A 1 115 ? -13.919 10.339 33.855 1.00 87.81 115 ASN A N 1
ATOM 925 C CA . ASN A 1 115 ? -13.063 11.524 33.956 1.00 87.81 115 ASN A CA 1
ATOM 926 C C . ASN A 1 115 ? -12.972 12.280 32.626 1.00 87.81 115 ASN A C 1
ATOM 928 O O . ASN A 1 115 ? -12.963 11.673 31.559 1.00 87.81 115 ASN A O 1
ATOM 932 N N . THR A 1 116 ? -12.868 13.608 32.681 1.00 82.81 116 THR A N 1
ATOM 933 C CA . THR A 1 116 ? -12.716 14.490 31.510 1.00 82.81 116 THR A CA 1
ATOM 934 C C . THR A 1 116 ? -11.242 14.742 31.169 1.00 82.81 116 THR A C 1
ATOM 936 O O . THR A 1 116 ? -10.364 14.512 31.992 1.00 82.81 116 THR A O 1
ATOM 939 N N . GLY A 1 117 ? -10.953 15.212 29.951 1.00 86.19 117 GLY A N 1
ATOM 940 C CA . GLY A 1 117 ? -9.585 15.498 29.4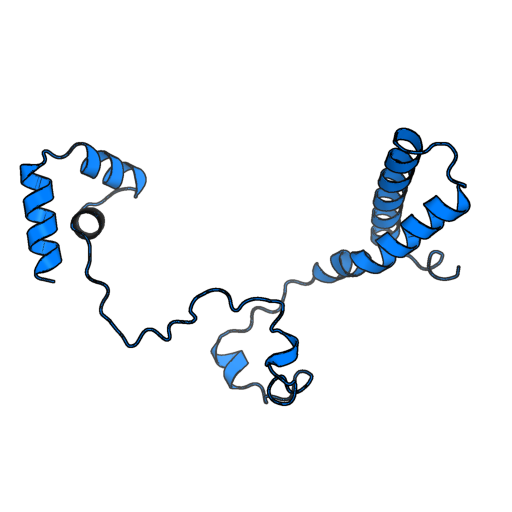78 1.00 86.19 117 GLY A CA 1
ATOM 941 C C . GLY A 1 117 ? -9.151 14.612 28.313 1.00 86.19 117 GLY A C 1
ATOM 942 O O . GLY A 1 117 ? -9.964 13.883 27.744 1.00 86.19 117 GLY A O 1
ATOM 943 N N . THR A 1 118 ? -7.880 14.647 27.939 1.00 87.50 118 THR A N 1
ATOM 944 C CA . THR A 1 118 ? -7.353 13.773 26.881 1.00 87.50 118 THR A CA 1
ATOM 945 C C . THR A 1 118 ? -7.110 12.355 27.404 1.00 87.50 118 THR A C 1
ATOM 947 O O . THR A 1 118 ? -6.920 12.135 28.600 1.00 87.50 118 THR A O 1
ATOM 950 N N . LEU A 1 119 ? -7.093 11.353 26.516 1.00 87.44 119 LEU A N 1
ATOM 951 C CA . LEU A 1 119 ? -6.825 9.963 26.913 1.00 87.44 119 LEU A CA 1
ATOM 952 C C . LEU A 1 119 ? -5.480 9.818 27.647 1.00 87.44 119 LEU A C 1
ATOM 954 O O . LEU A 1 119 ? -5.379 9.058 28.607 1.00 87.44 119 LEU A O 1
ATOM 958 N N . SER A 1 120 ? -4.466 10.569 27.210 1.00 88.25 120 SER A N 1
ATOM 959 C CA . SER A 1 120 ? -3.127 10.557 27.806 1.00 88.25 120 SER A CA 1
ATOM 960 C C . SER A 1 120 ? -3.151 11.023 29.266 1.00 88.25 120 SER A C 1
ATOM 962 O O . SER A 1 120 ? -2.648 10.326 30.148 1.00 88.25 120 SER A O 1
ATOM 964 N N . GLU A 1 121 ? -3.821 12.145 29.543 1.00 89.81 121 GLU A N 1
ATOM 965 C CA . GLU A 1 121 ? -3.960 12.702 30.895 1.00 89.81 121 GLU A CA 1
ATOM 966 C C . GLU A 1 121 ? -4.748 11.765 31.811 1.00 89.81 121 GLU A C 1
ATOM 968 O O . GLU A 1 121 ? -4.335 11.502 32.940 1.00 89.81 121 GLU A O 1
ATOM 973 N N . ARG A 1 122 ? -5.843 11.182 31.306 1.00 89.50 122 ARG A N 1
ATOM 974 C CA . ARG A 1 122 ? -6.656 10.222 32.067 1.00 89.50 122 ARG A CA 1
ATOM 975 C C . ARG A 1 122 ? -5.861 8.962 32.409 1.00 89.50 122 ARG A C 1
ATOM 977 O O . ARG A 1 122 ? -5.947 8.465 33.526 1.00 89.50 122 ARG A O 1
ATOM 984 N N . MET A 1 123 ? -5.048 8.447 31.488 1.00 89.12 123 MET A N 1
ATOM 985 C CA . MET A 1 123 ? -4.216 7.270 31.762 1.00 89.12 123 MET A CA 1
ATOM 986 C C . MET A 1 123 ? -3.055 7.577 32.714 1.00 89.12 123 MET A C 1
ATOM 988 O O . MET A 1 123 ? -2.692 6.720 33.524 1.00 89.12 123 MET A O 1
ATOM 992 N N . ALA A 1 124 ? -2.488 8.785 32.660 1.00 90.44 124 ALA A N 1
ATOM 993 C CA . ALA A 1 124 ? -1.497 9.242 33.632 1.00 90.44 124 ALA A CA 1
ATOM 994 C C . ALA A 1 124 ? -2.112 9.361 35.037 1.00 90.44 124 ALA A C 1
ATOM 996 O O . ALA A 1 124 ? -1.562 8.814 35.995 1.00 90.44 124 ALA A O 1
ATOM 997 N N . ALA A 1 125 ? -3.298 9.966 35.141 1.00 88.62 125 ALA A N 1
ATOM 998 C CA . ALA A 1 125 ? -4.059 10.054 36.384 1.00 88.62 125 ALA A CA 1
ATOM 999 C C . ALA A 1 125 ? -4.441 8.665 36.925 1.00 88.62 125 ALA A C 1
ATOM 1001 O O . ALA A 1 125 ? -4.289 8.408 38.117 1.00 88.62 125 ALA A O 1
ATOM 1002 N N . TRP A 1 126 ? -4.839 7.728 36.054 1.00 90.38 126 TRP A N 1
ATOM 1003 C CA . TRP A 1 126 ? -5.119 6.346 36.452 1.00 90.38 126 TRP A CA 1
ATOM 1004 C C . TRP A 1 126 ? -3.897 5.665 37.069 1.00 90.38 126 TRP A C 1
ATOM 1006 O O . TRP A 1 126 ? -4.005 4.997 38.095 1.00 90.38 126 TRP A O 1
ATOM 1016 N N . LYS A 1 127 ? -2.713 5.836 36.470 1.00 91.06 127 LYS A N 1
ATOM 1017 C CA . LYS A 1 127 ? -1.470 5.260 37.000 1.00 91.06 127 LYS A CA 1
ATOM 1018 C C . LYS A 1 127 ? -1.111 5.839 38.368 1.00 91.06 127 LYS A C 1
ATOM 1020 O O . LYS A 1 127 ? -0.688 5.067 39.226 1.00 91.06 127 LYS A O 1
ATOM 1025 N N . ALA A 1 128 ? -1.336 7.139 38.565 1.00 91.62 128 ALA A N 1
ATOM 1026 C CA . ALA A 1 128 ? -1.048 7.861 39.803 1.00 91.62 128 ALA A CA 1
ATOM 1027 C C . ALA A 1 128 ? -2.011 7.548 40.966 1.00 91.62 128 ALA A C 1
ATOM 1029 O O . ALA A 1 128 ? -1.705 7.884 42.109 1.00 91.62 128 ALA A O 1
ATOM 1030 N N . LEU A 1 129 ? -3.155 6.900 40.712 1.00 91.12 129 LEU A N 1
ATOM 1031 C CA . LEU A 1 129 ? -4.088 6.515 41.773 1.00 91.12 129 LEU A CA 1
ATOM 1032 C C . LEU A 1 129 ? -3.485 5.456 42.713 1.00 91.12 129 LEU A C 1
ATOM 1034 O O . LEU A 1 129 ? -2.846 4.506 42.238 1.00 91.12 129 LEU A O 1
ATOM 1038 N N . PRO A 1 130 ? -3.760 5.551 44.025 1.00 91.94 130 PRO A N 1
ATOM 1039 C CA . PRO A 1 130 ? -3.412 4.505 44.975 1.00 91.94 130 PRO A CA 1
ATOM 1040 C C . PRO A 1 130 ? -4.211 3.226 44.694 1.00 91.94 130 PRO A C 1
ATOM 1042 O O . PRO A 1 130 ? -5.333 3.265 44.173 1.00 91.94 130 PRO A O 1
ATOM 1045 N N . GLU A 1 131 ? -3.632 2.084 45.061 1.00 89.19 131 GLU A N 1
ATOM 1046 C CA . GLU A 1 131 ? -4.179 0.762 44.734 1.00 89.19 131 GLU A CA 1
ATOM 1047 C C . GLU A 1 131 ? -5.588 0.548 45.317 1.00 89.19 131 GLU A C 1
ATOM 1049 O O . GLU A 1 131 ? -6.464 -0.001 44.649 1.00 89.19 131 GLU A O 1
ATOM 1054 N N . ASP A 1 132 ? -5.864 1.119 46.493 1.00 89.94 132 ASP A N 1
ATOM 1055 C CA . ASP A 1 132 ? -7.180 1.078 47.144 1.00 89.94 132 ASP A CA 1
ATOM 1056 C C . ASP A 1 132 ? -8.288 1.724 46.304 1.00 89.94 132 ASP A C 1
ATOM 1058 O O . ASP A 1 132 ? -9.444 1.291 46.318 1.00 89.94 132 ASP A O 1
ATOM 1062 N N . GLN A 1 133 ? -7.962 2.782 45.557 1.00 87.56 133 GLN A N 1
ATOM 1063 C CA . GLN A 1 133 ? -8.931 3.443 44.687 1.00 87.56 133 GLN A CA 1
ATOM 1064 C C . GLN A 1 133 ? -9.119 2.663 43.388 1.00 87.56 133 GLN A C 1
ATOM 1066 O O . GLN A 1 133 ? -10.257 2.474 42.957 1.00 87.56 133 GLN A O 1
ATOM 1071 N N . LYS A 1 134 ? -8.041 2.123 42.810 1.00 89.50 134 LYS A N 1
ATOM 1072 C CA . LYS A 1 134 ? -8.117 1.239 41.634 1.00 89.50 134 LYS A CA 1
ATOM 1073 C C . LYS A 1 134 ? -8.962 -0.006 41.919 1.00 89.50 134 LYS A C 1
ATOM 1075 O O . LYS A 1 134 ? -9.780 -0.393 41.081 1.00 89.50 134 LYS A O 1
ATOM 1080 N N . ALA A 1 135 ? -8.842 -0.580 43.118 1.00 89.31 135 ALA A N 1
ATOM 1081 C CA . ALA A 1 135 ? -9.654 -1.709 43.566 1.00 89.31 135 ALA A CA 1
ATOM 1082 C C . ALA A 1 135 ? -11.159 -1.384 43.557 1.00 89.31 135 ALA A C 1
ATOM 1084 O O . ALA A 1 135 ? -11.953 -2.175 43.046 1.00 89.31 135 ALA A O 1
ATOM 1085 N N . LYS A 1 136 ? -11.559 -0.187 44.013 1.00 89.44 136 LYS A N 1
ATOM 1086 C CA . LYS A 1 136 ? -12.964 0.266 43.963 1.00 89.44 136 LYS A CA 1
ATOM 1087 C C . LYS A 1 136 ? -13.499 0.345 42.532 1.00 89.44 136 LYS A C 1
ATOM 1089 O O . LYS A 1 136 ? -14.631 -0.066 42.283 1.00 89.44 136 LYS A O 1
ATOM 1094 N N . TYR A 1 137 ? -12.694 0.839 41.590 1.00 90.25 137 TYR A N 1
ATOM 1095 C CA . TYR A 1 137 ? -13.068 0.895 40.173 1.00 90.25 137 TYR A CA 1
ATOM 1096 C C . TYR A 1 137 ? -13.187 -0.499 39.549 1.00 90.25 137 TYR A C 1
ATOM 1098 O O . TYR A 1 137 ? -14.125 -0.751 38.796 1.00 90.25 137 TYR A O 1
ATOM 1106 N N . ASN A 1 138 ? -12.292 -1.426 39.896 1.00 87.25 138 ASN A N 1
ATOM 1107 C CA . ASN A 1 138 ? -12.359 -2.811 39.426 1.00 87.25 138 ASN A CA 1
ATOM 1108 C C . ASN A 1 138 ? -13.594 -3.549 39.961 1.00 87.25 138 ASN A C 1
ATOM 1110 O O . ASN A 1 138 ? -14.257 -4.254 39.205 1.00 87.25 138 ASN A O 1
ATOM 1114 N N . GLU A 1 139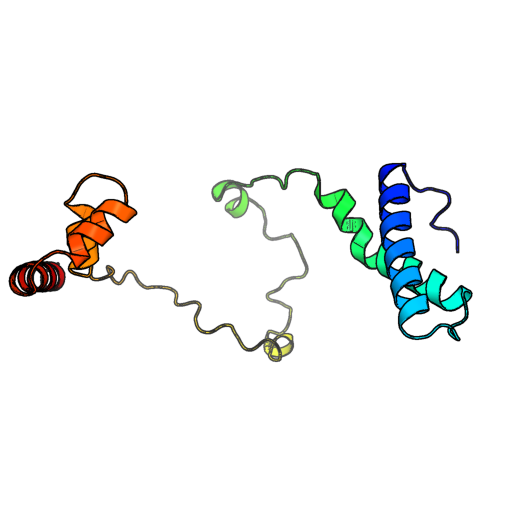 ? -13.944 -3.351 41.232 1.00 87.50 139 GLU A N 1
ATOM 1115 C CA . GLU A 1 139 ? -15.156 -3.926 41.826 1.00 87.50 139 GLU A CA 1
ATOM 1116 C C . GLU A 1 139 ? -16.435 -3.357 41.200 1.00 87.50 139 GLU A C 1
ATOM 1118 O O . GLU A 1 139 ? -17.369 -4.105 40.913 1.00 87.50 139 GLU A O 1
ATOM 1123 N N . ARG A 1 140 ? -16.480 -2.050 40.910 1.00 85.94 140 ARG A N 1
ATOM 1124 C CA . ARG A 1 140 ? -17.602 -1.442 40.171 1.00 85.94 140 ARG A CA 1
ATOM 1125 C C . ARG A 1 140 ? -17.719 -1.995 38.755 1.00 85.94 140 ARG A C 1
ATOM 1127 O O . ARG A 1 140 ? -18.815 -2.332 38.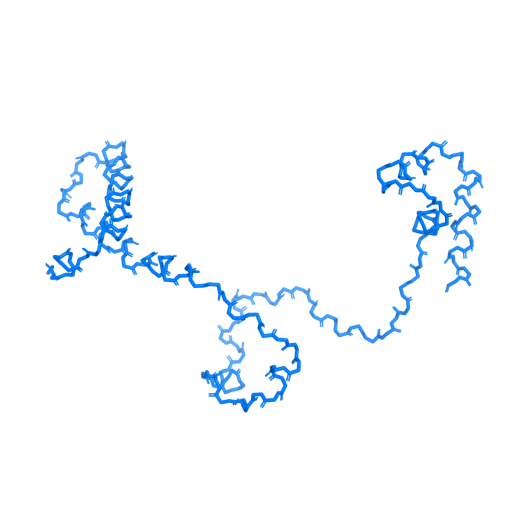327 1.00 85.94 140 ARG A O 1
ATOM 1134 N N . ALA A 1 141 ? -16.598 -2.134 38.056 1.00 85.94 141 ALA A N 1
ATOM 1135 C CA . ALA A 1 141 ? -16.574 -2.628 36.686 1.00 85.94 141 ALA A CA 1
ATOM 1136 C C . ALA A 1 141 ? -16.934 -4.123 36.573 1.00 85.94 141 ALA A C 1
ATOM 1138 O O . ALA A 1 141 ? -17.424 -4.551 35.538 1.00 85.94 141 ALA A O 1
ATOM 1139 N N . ARG A 1 142 ? -16.749 -4.913 37.643 1.00 82.88 142 ARG A N 1
ATOM 1140 C CA . ARG A 1 142 ? -17.217 -6.310 37.736 1.00 82.88 142 ARG A CA 1
ATOM 1141 C C . ARG A 1 142 ? -18.730 -6.446 37.916 1.00 82.88 142 ARG A C 1
ATOM 1143 O O . ARG A 1 142 ? -19.270 -7.502 37.596 1.00 82.88 142 ARG A O 1
ATOM 1150 N N . LYS A 1 143 ? -19.383 -5.424 38.478 1.00 78.31 143 LYS A N 1
ATOM 1151 C CA . LYS A 1 143 ? -20.835 -5.388 38.729 1.00 78.31 143 LYS A CA 1
ATOM 1152 C C . LYS A 1 143 ? -21.644 -4.865 37.535 1.00 78.31 143 LYS A C 1
ATOM 1154 O O . LYS A 1 143 ? -22.869 -4.929 37.588 1.00 78.31 143 LYS A O 1
ATOM 1159 N N . LEU A 1 144 ? -20.968 -4.342 36.511 1.00 68.81 144 LEU A N 1
ATOM 1160 C CA . LEU A 1 144 ? -21.530 -3.846 35.251 1.00 68.81 144 LEU A CA 1
ATOM 1161 C C . LEU A 1 144 ? -21.337 -4.874 34.131 1.00 68.81 144 LEU A C 1
ATOM 1163 O O . LEU A 1 144 ? -22.235 -4.950 33.270 1.00 68.81 144 LEU A O 1
#

Foldseek 3Di:
DPPPVPDDPVLVVVLVVLLVVLVVVCVVPPVPDDVVVSVVVSVVVSVVCVCVVVPVPPDPPDDPVNVVPDDPPPDDPPVPPDPVVCVVVPPPPDPPPPPPPPPQAALLNVQCVPDDDDPVVSVVVVVVDDPVVSVVSRVVSVVD

pLDDT: mean 76.67, std 15.1, range [43.53, 93.44]

Organism: Trichomonas vaginalis (strain ATCC PRA-98 / G3) (NCBI:txid412133)